Protein AF-A0A5J4SCT2-F1 (afdb_monomer_lite)

pLDDT: mean 91.14, std 12.85, range [37.56, 98.12]

Structure (mmCIF, N/CA/C/O backbone):
data_AF-A0A5J4SCT2-F1
#
_entry.id   AF-A0A5J4SCT2-F1
#
loop_
_atom_site.group_PDB
_atom_site.id
_atom_site.type_symbol
_atom_site.label_atom_id
_atom_site.label_alt_id
_atom_site.label_comp_id
_atom_site.label_asym_id
_atom_site.label_entity_id
_atom_site.label_seq_id
_atom_site.pdbx_PDB_ins_code
_atom_site.Cartn_x
_atom_site.Cartn_y
_atom_site.Cartn_z
_atom_site.occupancy
_atom_site.B_iso_or_equiv
_atom_site.auth_seq_id
_atom_site.auth_comp_id
_atom_site.auth_asym_id
_atom_site.auth_atom_id
_atom_site.pdbx_PDB_model_num
ATOM 1 N N . MET A 1 1 ? -20.722 -5.722 35.414 1.00 46.66 1 MET A N 1
ATOM 2 C CA . MET A 1 1 ? -20.752 -5.324 33.992 1.00 46.66 1 MET A CA 1
ATOM 3 C C . MET A 1 1 ? -19.352 -5.546 33.449 1.00 46.66 1 MET A C 1
ATOM 5 O O . MET A 1 1 ? -18.425 -4.933 33.964 1.00 46.66 1 MET A O 1
ATOM 9 N N . GLU A 1 2 ? -19.165 -6.505 32.545 1.00 59.22 2 GLU A N 1
ATOM 10 C CA . GLU A 1 2 ? -17.841 -6.800 31.988 1.00 59.22 2 GLU A CA 1
ATOM 11 C C . GLU A 1 2 ? -17.375 -5.604 31.151 1.00 59.22 2 GLU A C 1
ATOM 13 O O . GLU A 1 2 ? -18.097 -5.111 30.282 1.00 59.22 2 GLU A O 1
ATOM 18 N N . LYS A 1 3 ? -16.199 -5.064 31.472 1.00 68.94 3 LYS A N 1
ATOM 19 C CA . LYS A 1 3 ? -15.643 -3.919 30.753 1.00 68.94 3 LYS A CA 1
ATOM 20 C C . LYS A 1 3 ? -15.167 -4.419 29.391 1.00 68.94 3 LYS A C 1
ATOM 22 O O . LYS A 1 3 ? -14.253 -5.238 29.334 1.00 68.94 3 LYS A O 1
ATOM 27 N N . ARG A 1 4 ? -15.775 -3.934 28.302 1.00 78.00 4 ARG A N 1
ATOM 28 C CA . ARG A 1 4 ? -15.362 -4.296 26.938 1.00 78.00 4 ARG A CA 1
ATOM 29 C C . ARG A 1 4 ? -13.865 -4.018 26.755 1.00 78.00 4 ARG A C 1
ATOM 31 O O . ARG A 1 4 ? -13.396 -2.912 27.031 1.00 78.00 4 ARG A O 1
ATOM 38 N N . SER A 1 5 ? -13.126 -5.021 26.285 1.00 90.62 5 SER A N 1
ATOM 39 C CA . SER A 1 5 ? -11.710 -4.885 25.938 1.00 90.62 5 SER A CA 1
ATOM 40 C C . SER A 1 5 ? -11.552 -4.347 24.519 1.00 90.62 5 SER A C 1
ATOM 42 O O . SER A 1 5 ? -12.157 -4.867 23.584 1.00 90.62 5 SER A O 1
ATOM 44 N N . TYR A 1 6 ? -10.692 -3.341 24.355 1.00 95.19 6 TYR A N 1
ATOM 45 C CA . TYR A 1 6 ? -10.341 -2.760 23.055 1.00 95.19 6 TYR A CA 1
ATOM 46 C C . TYR A 1 6 ? -8.975 -3.229 22.530 1.00 95.19 6 TYR A C 1
ATOM 48 O O . TYR A 1 6 ? -8.430 -2.637 21.600 1.00 95.19 6 TYR A O 1
ATOM 56 N N . ALA A 1 7 ? -8.405 -4.289 23.113 1.00 95.12 7 ALA A N 1
ATOM 57 C CA . ALA A 1 7 ? -7.051 -4.750 22.800 1.00 95.12 7 ALA A CA 1
ATOM 58 C C . ALA A 1 7 ? -6.849 -5.093 21.313 1.00 95.12 7 ALA A C 1
ATOM 60 O O . ALA A 1 7 ? -5.823 -4.731 20.740 1.00 95.12 7 ALA A O 1
ATOM 61 N N . LEU A 1 8 ? -7.837 -5.735 20.674 1.00 95.38 8 LEU A N 1
ATOM 62 C CA . LEU A 1 8 ? -7.777 -6.076 19.248 1.00 95.38 8 LEU A CA 1
ATOM 63 C C . LEU A 1 8 ? -7.666 -4.823 18.371 1.00 95.38 8 LEU A C 1
ATOM 65 O O . LEU A 1 8 ? -6.812 -4.764 17.493 1.00 95.38 8 LEU A O 1
ATOM 69 N N . PHE A 1 9 ? -8.485 -3.808 18.649 1.00 96.94 9 PHE A N 1
ATOM 70 C CA . PHE A 1 9 ? -8.462 -2.542 17.915 1.00 96.94 9 PHE A CA 1
ATOM 71 C C . PHE A 1 9 ? -7.069 -1.900 17.954 1.00 96.94 9 PHE A C 1
ATOM 73 O O . PHE A 1 9 ? -6.499 -1.609 16.906 1.00 96.94 9 PHE A O 1
ATOM 80 N N . TYR A 1 10 ? -6.473 -1.755 19.142 1.00 96.50 10 TYR A N 1
ATOM 81 C CA . TYR A 1 10 ? -5.144 -1.147 19.268 1.00 96.50 10 TYR A CA 1
ATOM 82 C C . TYR A 1 10 ? -4.030 -2.010 18.659 1.00 96.50 10 TYR A C 1
ATOM 84 O O . TYR A 1 10 ? -3.075 -1.475 18.091 1.00 96.50 10 TYR A O 1
ATOM 92 N N . ALA A 1 11 ? -4.151 -3.340 18.728 1.00 96.19 11 ALA A N 1
ATOM 93 C CA . ALA A 1 11 ? -3.219 -4.247 18.064 1.00 96.19 11 ALA A CA 1
ATOM 94 C C . ALA A 1 11 ? -3.247 -4.081 16.534 1.00 96.19 11 ALA A C 1
ATOM 96 O O . ALA A 1 11 ? -2.191 -4.072 15.899 1.00 96.19 11 ALA A O 1
ATOM 97 N N . LEU A 1 12 ? -4.434 -3.904 15.945 1.00 96.81 12 LEU A N 1
ATOM 98 C CA . LEU A 1 12 ? -4.600 -3.630 14.516 1.00 96.81 12 LEU A CA 1
ATOM 99 C C . LEU A 1 12 ? -4.076 -2.237 14.153 1.00 96.81 12 LEU A C 1
ATOM 101 O O . LEU A 1 12 ? -3.251 -2.124 13.247 1.00 96.81 12 LEU A O 1
ATOM 105 N N . LEU A 1 13 ? -4.466 -1.204 14.905 1.00 95.69 13 LEU A N 1
ATOM 106 C CA . LEU A 1 13 ? -4.086 0.188 14.649 1.00 95.69 13 LEU A CA 1
ATOM 107 C C . LEU A 1 13 ? -2.564 0.383 14.588 1.00 95.69 13 LEU A C 1
ATOM 109 O O . LEU A 1 13 ? -2.062 1.087 13.719 1.00 95.69 13 LEU A O 1
ATOM 113 N N . LYS A 1 14 ? -1.796 -0.336 15.419 1.00 94.81 14 LYS A N 1
ATOM 114 C CA . LYS A 1 14 ? -0.320 -0.309 15.402 1.00 94.81 14 LYS A CA 1
ATOM 115 C C . LYS A 1 14 ? 0.298 -0.647 14.031 1.00 94.81 14 LYS A C 1
ATOM 117 O O . LYS A 1 14 ? 1.434 -0.259 13.756 1.00 94.81 14 LYS A O 1
ATOM 122 N N . ASN A 1 15 ? -0.418 -1.376 13.173 1.00 93.25 15 ASN A N 1
ATOM 123 C CA . ASN A 1 15 ? 0.036 -1.731 11.825 1.00 93.25 15 ASN A CA 1
ATOM 124 C C . ASN A 1 15 ? -0.272 -0.650 10.774 1.00 93.25 15 ASN A C 1
ATOM 126 O O . ASN A 1 15 ? 0.284 -0.693 9.675 1.00 93.25 15 ASN A O 1
ATOM 130 N N . LEU A 1 16 ? -1.117 0.325 11.104 1.00 92.31 16 LEU A N 1
ATOM 131 C CA . LEU A 1 16 ? -1.516 1.441 10.251 1.00 92.31 16 LEU A CA 1
ATOM 132 C C . LEU A 1 16 ? -0.810 2.713 10.735 1.00 92.31 16 LEU A C 1
ATOM 134 O O . LEU A 1 16 ? -1.397 3.577 11.374 1.00 92.31 16 LEU A O 1
ATOM 138 N N . LYS A 1 17 ? 0.501 2.803 10.473 1.00 88.00 17 LYS A N 1
ATOM 139 C CA . LYS A 1 17 ? 1.322 3.939 10.926 1.00 88.00 17 LYS A CA 1
ATOM 140 C C . LYS A 1 17 ? 0.752 5.268 10.418 1.00 88.00 17 LYS A C 1
ATOM 142 O O . LYS A 1 17 ? 0.626 5.440 9.208 1.00 88.00 17 LYS A O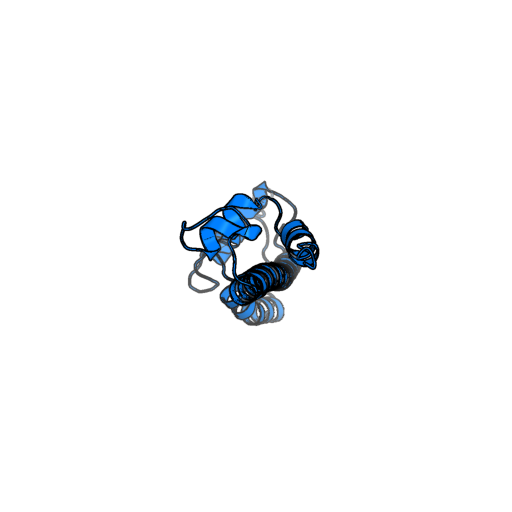 1
ATOM 147 N N . GLY A 1 18 ? 0.505 6.198 11.339 1.00 88.56 18 GLY A N 1
ATOM 148 C CA . GLY A 1 18 ? -0.052 7.519 11.043 1.00 88.56 18 GLY A CA 1
ATOM 149 C C . GLY A 1 18 ? -1.576 7.552 10.918 1.00 88.56 18 GLY A C 1
ATOM 150 O O . GLY A 1 18 ? -2.094 8.573 10.486 1.00 88.56 18 GLY A O 1
ATOM 151 N N . TYR A 1 19 ? -2.276 6.460 11.254 1.00 93.31 19 TYR A N 1
ATOM 152 C CA . TYR A 1 19 ? -3.727 6.467 11.416 1.00 93.31 19 TYR A CA 1
ATOM 153 C C . TYR A 1 19 ? -4.065 6.515 12.905 1.00 93.31 19 TYR A C 1
ATOM 155 O O . TYR A 1 19 ? -3.750 5.577 13.644 1.00 93.31 19 TYR A O 1
ATOM 163 N N . GLU A 1 20 ? -4.647 7.625 13.350 1.00 95.38 20 GLU A N 1
ATOM 164 C CA . GLU A 1 20 ? -4.945 7.846 14.761 1.00 95.38 20 GLU A CA 1
ATOM 165 C C . GLU A 1 20 ? -6.235 7.132 15.179 1.00 95.38 20 GLU A C 1
ATOM 167 O O . GLU A 1 20 ? -7.101 6.797 14.366 1.00 95.38 20 GLU A O 1
ATOM 172 N N . LYS A 1 21 ? -6.367 6.863 16.482 1.00 95.81 21 LYS A N 1
ATOM 173 C CA . LYS A 1 21 ? -7.520 6.125 17.018 1.00 95.81 21 LYS A CA 1
ATOM 174 C C . LYS A 1 21 ? -8.820 6.908 16.805 1.00 95.81 21 LYS A C 1
ATOM 176 O O . LYS A 1 21 ? -9.838 6.301 16.489 1.00 95.81 21 LYS A O 1
ATOM 181 N N . GLU A 1 22 ? -8.794 8.222 16.994 1.00 96.81 22 GLU A N 1
ATOM 182 C CA . GLU A 1 22 ? -9.926 9.122 16.776 1.00 96.81 22 GLU A CA 1
ATOM 183 C C . GLU A 1 22 ? -10.390 9.075 15.319 1.00 96.81 22 GLU A C 1
ATOM 185 O O . GLU A 1 22 ? -11.576 8.845 15.091 1.00 96.81 22 GLU A O 1
ATOM 190 N N . ASP A 1 23 ? -9.461 9.187 14.365 1.00 96.62 23 ASP A N 1
ATOM 191 C CA . ASP A 1 23 ? -9.752 9.155 12.926 1.00 96.62 23 ASP A CA 1
ATOM 192 C C . ASP A 1 23 ? -10.351 7.807 12.511 1.00 96.62 23 ASP A C 1
ATOM 194 O O . ASP A 1 23 ? -11.374 7.760 11.839 1.00 96.62 23 ASP A O 1
ATOM 198 N N . ALA A 1 24 ? -9.790 6.694 12.996 1.00 95.88 24 ALA A N 1
ATOM 199 C CA . ALA A 1 24 ? -10.304 5.358 12.697 1.00 95.88 24 ALA A CA 1
ATOM 200 C C . ALA A 1 24 ? -11.763 5.155 13.135 1.00 95.88 24 ALA A C 1
ATOM 202 O O . ALA A 1 24 ? -12.531 4.475 12.452 1.00 95.88 24 ALA A O 1
ATOM 203 N N . VAL A 1 25 ? -12.155 5.719 14.281 1.00 97.31 25 VAL A N 1
ATOM 204 C CA . VAL A 1 25 ? -13.543 5.641 14.763 1.00 97.31 25 VAL A CA 1
ATOM 205 C C . VAL A 1 25 ? -14.429 6.642 14.020 1.00 97.31 25 VAL A C 1
ATOM 207 O O . VAL A 1 25 ? -15.548 6.295 13.640 1.00 97.31 25 VAL A O 1
ATOM 210 N N . TYR A 1 26 ? -13.929 7.852 13.781 1.00 97.44 26 TYR A N 1
ATOM 211 C CA . TYR A 1 26 ? -14.650 8.905 13.075 1.00 97.44 26 TYR A CA 1
ATOM 212 C C . TYR A 1 26 ? -14.991 8.488 11.644 1.00 97.44 26 TYR A C 1
ATOM 214 O O . TYR A 1 26 ? -16.163 8.481 11.279 1.00 97.44 26 TYR A O 1
ATOM 222 N N . ASP A 1 27 ? -13.998 8.036 10.877 1.00 95.94 27 ASP A N 1
ATOM 223 C CA . ASP A 1 27 ? -14.160 7.594 9.491 1.00 95.94 27 ASP A CA 1
ATOM 224 C C . ASP A 1 27 ? -15.110 6.400 9.385 1.00 95.94 27 ASP A C 1
ATOM 226 O O . ASP A 1 27 ? -15.980 6.356 8.518 1.00 95.94 27 ASP A O 1
ATOM 230 N N . PHE A 1 28 ? -14.970 5.418 10.283 1.00 96.44 28 PHE A N 1
ATOM 231 C CA . PHE A 1 28 ? -15.832 4.237 10.279 1.00 96.44 28 PHE A CA 1
ATOM 232 C C . PHE A 1 28 ? -17.290 4.579 10.596 1.00 96.44 28 PHE A C 1
ATOM 234 O O . PHE A 1 28 ? -18.201 3.957 10.052 1.00 96.44 28 PHE A O 1
ATOM 241 N N . THR A 1 29 ? -17.513 5.542 11.491 1.00 96.12 29 THR A N 1
ATOM 242 C CA . THR A 1 29 ? -18.860 5.945 11.911 1.00 96.12 29 THR A CA 1
ATOM 243 C C . THR A 1 29 ? -19.445 7.093 11.098 1.00 96.12 29 THR A C 1
ATOM 245 O O . THR A 1 29 ? -20.489 7.618 11.486 1.00 96.12 29 THR A O 1
ATOM 248 N N . ASP A 1 30 ? -18.791 7.479 9.999 1.00 95.25 30 ASP A N 1
ATOM 249 C CA . ASP A 1 30 ? -19.181 8.613 9.155 1.00 95.25 30 ASP A CA 1
ATOM 250 C C . ASP A 1 30 ? -19.386 9.904 9.972 1.00 95.25 30 ASP A C 1
ATOM 252 O O . ASP A 1 30 ? -20.373 10.628 9.862 1.00 95.25 30 ASP A O 1
ATOM 256 N N . GLY A 1 31 ? -18.456 10.142 10.896 1.00 95.06 31 GLY A N 1
ATOM 257 C CA . GLY A 1 31 ? -18.390 11.338 11.723 1.00 95.06 31 GLY A CA 1
ATOM 258 C C . GLY A 1 31 ? -19.273 11.356 12.972 1.00 95.06 31 GLY A C 1
ATOM 259 O O . GLY A 1 31 ? -19.285 12.357 13.691 1.00 95.06 31 GLY A O 1
ATOM 260 N N . ARG A 1 32 ? -19.986 10.264 13.278 1.00 97.25 32 ARG A N 1
ATOM 261 C CA . ARG A 1 32 ? -20.879 10.189 14.448 1.00 97.25 32 ARG A CA 1
ATOM 262 C C . ARG A 1 32 ? -20.139 10.287 15.785 1.00 97.25 32 ARG A C 1
ATOM 264 O O . ARG A 1 32 ? -20.676 10.873 16.720 1.00 97.25 32 ARG A O 1
ATOM 271 N N . THR A 1 33 ? -18.964 9.673 15.918 1.00 96.50 33 THR A N 1
ATOM 272 C CA . THR A 1 33 ? -18.209 9.647 17.183 1.00 96.50 33 THR A CA 1
ATOM 273 C C . THR A 1 33 ? -16.721 9.385 16.963 1.00 96.50 33 THR A C 1
ATOM 275 O O . THR A 1 33 ? -16.315 8.859 15.934 1.00 96.50 33 THR 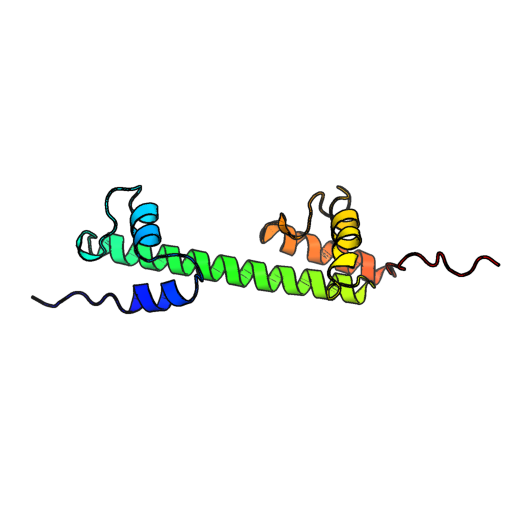A O 1
ATOM 278 N N . THR A 1 34 ? -15.899 9.710 17.961 1.00 96.31 34 THR A N 1
ATOM 279 C CA . THR A 1 34 ? -14.473 9.344 18.038 1.00 96.31 34 THR A CA 1
ATOM 280 C C . THR A 1 34 ? -14.192 8.353 19.177 1.00 96.31 34 THR A C 1
ATOM 282 O O . THR A 1 34 ? -13.042 7.967 19.424 1.00 96.31 34 THR A O 1
ATOM 285 N N . HIS A 1 35 ? -15.224 7.923 19.913 1.00 95.75 35 HIS A N 1
ATOM 286 C CA . HIS A 1 35 ? -15.092 7.107 21.117 1.00 95.75 35 HIS A CA 1
ATOM 287 C C . HIS A 1 35 ? -15.531 5.658 20.877 1.00 95.75 35 HIS A C 1
ATOM 289 O O . HIS A 1 35 ? -16.690 5.370 20.603 1.00 95.75 35 HIS A O 1
ATOM 295 N N . LEU A 1 36 ? -14.618 4.703 21.095 1.00 95.31 36 LEU A N 1
ATOM 296 C CA . LEU A 1 36 ? -14.907 3.262 20.981 1.00 95.31 36 LEU A CA 1
ATOM 297 C C . LEU A 1 36 ? -16.034 2.785 21.915 1.00 95.31 36 LEU A C 1
ATOM 299 O O . LEU A 1 36 ? -16.711 1.801 21.620 1.00 95.31 36 LEU A O 1
ATOM 303 N N . SER A 1 37 ? -16.231 3.473 23.044 1.00 94.62 37 SER A N 1
ATOM 304 C CA . SER A 1 37 ? -17.313 3.206 23.998 1.00 94.62 37 SER A CA 1
ATOM 305 C C . SER A 1 37 ? -18.704 3.535 23.468 1.00 94.62 37 SER A C 1
ATOM 307 O O . SER A 1 37 ? -19.674 3.014 24.006 1.00 94.62 37 SER A O 1
ATOM 309 N N . GLU A 1 38 ? -18.806 4.355 22.423 1.00 94.94 38 GLU A N 1
ATOM 310 C CA . GLU A 1 38 ? -20.070 4.737 21.780 1.00 94.94 38 GLU A CA 1
ATOM 311 C C . GLU A 1 38 ? -20.429 3.835 20.588 1.00 94.94 38 GLU A C 1
ATOM 313 O O . GLU A 1 38 ? -21.397 4.087 19.865 1.00 94.94 38 GLU A O 1
ATOM 318 N N . LEU A 1 39 ? -19.648 2.772 20.371 1.00 95.12 39 LEU A N 1
ATOM 319 C CA . LEU A 1 39 ? -19.943 1.731 19.394 1.00 95.12 39 LEU A CA 1
ATOM 320 C C . LEU A 1 39 ? -20.740 0.599 20.043 1.00 95.12 39 LEU A C 1
ATOM 322 O O . LEU A 1 39 ? -20.448 0.157 21.159 1.00 95.12 39 LEU A O 1
ATOM 326 N N . SER A 1 40 ? -21.699 0.044 19.313 1.00 94.69 40 SER A N 1
ATOM 327 C CA . SER A 1 40 ? -22.275 -1.264 19.631 1.00 94.69 40 SER A CA 1
ATOM 328 C C . SER A 1 40 ? -21.234 -2.385 19.467 1.00 94.69 40 SER A C 1
ATOM 330 O O . SER A 1 40 ? -20.195 -2.209 18.829 1.00 94.69 40 SER A O 1
ATOM 332 N N . ASP A 1 41 ? -21.498 -3.578 20.018 1.00 93.38 41 ASP A N 1
ATOM 333 C CA . ASP A 1 41 ? -20.592 -4.730 19.836 1.00 93.38 41 ASP A CA 1
ATOM 334 C C . ASP A 1 41 ? -20.435 -5.108 18.357 1.00 93.38 41 ASP A C 1
ATOM 336 O O . ASP A 1 41 ? -19.374 -5.571 17.933 1.00 93.38 41 ASP A O 1
ATOM 340 N N . LYS A 1 42 ? -21.498 -4.915 17.568 1.00 95.00 42 LYS A N 1
ATOM 341 C CA . LYS A 1 42 ? -21.492 -5.161 16.127 1.00 95.00 42 LYS A CA 1
ATOM 342 C C . LYS A 1 42 ? -20.586 -4.161 15.410 1.00 95.00 42 LYS A C 1
ATOM 344 O O . LYS A 1 42 ? -19.667 -4.587 14.719 1.00 95.00 42 LYS A O 1
ATOM 349 N N . GLU A 1 43 ? -20.791 -2.866 15.644 1.00 96.19 43 GLU A N 1
ATOM 350 C CA . GLU A 1 43 ? -19.973 -1.798 15.053 1.00 96.19 43 GLU A CA 1
ATOM 351 C C . GLU A 1 43 ? -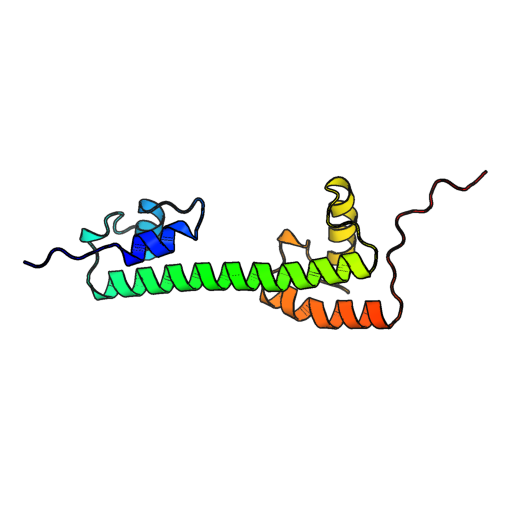18.501 -1.937 15.436 1.00 96.19 43 GLU A C 1
ATOM 353 O O . GLU A 1 43 ? -17.625 -1.789 14.594 1.00 96.19 43 GLU A O 1
ATOM 358 N N . TYR A 1 44 ? -18.208 -2.304 16.686 1.00 96.75 44 TYR A N 1
ATOM 359 C CA . TYR A 1 44 ? -16.835 -2.554 17.113 1.00 96.75 44 TYR A CA 1
ATOM 360 C C . TYR A 1 44 ? -16.164 -3.690 16.318 1.00 96.75 44 TYR A C 1
ATOM 362 O O . TYR A 1 44 ? -15.010 -3.566 15.896 1.00 96.75 44 TYR A O 1
ATOM 370 N N . ARG A 1 45 ? -16.875 -4.804 16.093 1.00 96.00 45 ARG A N 1
ATOM 371 C CA . ARG A 1 45 ? -16.367 -5.926 15.283 1.00 96.00 45 ARG A CA 1
ATOM 372 C C . ARG A 1 45 ? -16.180 -5.527 13.821 1.00 96.00 45 ARG A C 1
ATOM 374 O O . ARG A 1 45 ? -15.166 -5.879 13.224 1.00 96.00 45 ARG A O 1
ATOM 381 N N . GLU A 1 46 ? -17.130 -4.791 13.255 1.00 97.44 46 GLU A N 1
ATOM 382 C CA . GLU A 1 46 ? -17.066 -4.291 11.878 1.00 97.44 46 GLU A CA 1
ATOM 383 C C . GLU A 1 46 ? -15.907 -3.307 11.681 1.00 97.44 46 GLU A C 1
ATOM 385 O O . GLU A 1 46 ? -15.163 -3.444 10.709 1.00 97.44 46 GLU A O 1
ATOM 390 N N . LEU A 1 47 ? -15.665 -2.415 12.645 1.00 97.19 47 LEU A N 1
ATOM 391 C CA . LEU A 1 47 ? -14.498 -1.534 12.678 1.00 97.19 47 LEU A CA 1
ATOM 392 C C . LEU A 1 47 ? -13.192 -2.339 12.663 1.00 97.19 47 LEU A C 1
ATOM 394 O O . LEU A 1 47 ? -12.309 -2.082 11.848 1.00 97.19 47 LEU A O 1
ATOM 398 N N . CYS A 1 48 ? -13.065 -3.362 13.512 1.00 97.25 48 CYS A N 1
ATOM 399 C CA . CYS A 1 48 ? -11.860 -4.198 13.534 1.00 97.25 48 CYS A CA 1
ATOM 400 C C . CYS A 1 48 ? -11.654 -4.950 12.207 1.00 97.25 48 CYS A C 1
ATOM 402 O O . CYS A 1 48 ? -10.531 -5.024 11.705 1.00 97.25 48 CYS A O 1
ATOM 404 N N . ASN A 1 49 ? -12.729 -5.464 11.603 1.00 97.25 49 ASN A N 1
ATOM 405 C CA . ASN A 1 49 ? -12.672 -6.107 10.288 1.00 97.25 49 ASN A CA 1
ATOM 406 C C . ASN A 1 49 ? -12.247 -5.124 9.188 1.00 97.25 49 ASN A C 1
ATOM 408 O O . ASN A 1 49 ? -11.453 -5.487 8.318 1.00 97.25 49 ASN A O 1
ATOM 412 N N . ASN A 1 50 ? -12.728 -3.880 9.245 1.00 96.69 50 ASN A N 1
ATOM 413 C CA . ASN A 1 50 ? -12.338 -2.821 8.321 1.00 96.69 50 ASN A CA 1
ATOM 414 C C . ASN A 1 50 ? -10.828 -2.523 8.418 1.00 96.69 50 ASN A C 1
ATOM 416 O O . ASN A 1 50 ? -10.125 -2.606 7.407 1.00 96.69 50 ASN A O 1
ATOM 420 N N . LEU A 1 51 ? -10.303 -2.317 9.634 1.00 96.69 51 LEU A N 1
ATOM 421 C CA . LEU A 1 51 ? -8.867 -2.099 9.860 1.00 96.69 51 LEU A CA 1
ATOM 422 C C . LEU A 1 51 ? -8.023 -3.284 9.377 1.00 96.69 51 LEU A C 1
ATOM 424 O O . LEU A 1 51 ? -7.000 -3.102 8.713 1.00 96.69 51 LEU A O 1
ATOM 428 N N . GLN A 1 52 ? -8.460 -4.515 9.653 1.00 96.88 52 GLN A N 1
ATOM 429 C CA . GLN A 1 52 ? -7.789 -5.715 9.156 1.00 96.88 52 GLN A CA 1
ATOM 430 C C . GLN A 1 52 ? -7.774 -5.766 7.618 1.00 96.88 52 GLN A C 1
ATOM 432 O O . GLN A 1 52 ? -6.760 -6.138 7.021 1.00 96.88 52 GLN A O 1
ATOM 437 N N . GLY A 1 53 ? -8.864 -5.350 6.966 1.00 94.44 53 GLY A N 1
ATOM 438 C CA . GLY A 1 53 ? -8.956 -5.214 5.512 1.00 94.44 53 GLY A CA 1
ATOM 439 C C . GLY A 1 53 ? -7.967 -4.192 4.940 1.00 94.44 53 GLY A C 1
ATOM 440 O O . GLY A 1 53 ? -7.288 -4.481 3.948 1.00 94.44 53 GLY A O 1
ATOM 441 N N . MET A 1 54 ? -7.810 -3.036 5.593 1.00 93.62 54 MET A N 1
ATOM 442 C CA . MET A 1 54 ? -6.811 -2.024 5.221 1.00 93.62 54 MET A CA 1
ATOM 443 C C . MET A 1 54 ? -5.380 -2.568 5.339 1.00 93.62 54 MET A C 1
ATOM 445 O O . MET A 1 54 ? -4.583 -2.431 4.408 1.00 93.62 54 MET A O 1
ATOM 449 N N . ILE A 1 55 ? -5.060 -3.249 6.446 1.00 94.31 55 ILE A N 1
ATOM 450 C CA . ILE A 1 55 ? -3.745 -3.876 6.669 1.00 94.31 55 ILE A CA 1
ATOM 451 C C . ILE A 1 55 ? -3.443 -4.898 5.571 1.00 94.31 55 ILE A C 1
ATOM 453 O O . ILE A 1 55 ? -2.364 -4.871 4.974 1.00 94.31 55 ILE A O 1
ATOM 457 N N . ASN A 1 56 ? -4.404 -5.773 5.272 1.00 93.06 56 ASN A N 1
ATOM 458 C CA . ASN A 1 56 ? -4.250 -6.797 4.242 1.00 93.06 56 ASN A CA 1
ATOM 459 C C . ASN A 1 56 ? -4.029 -6.164 2.866 1.00 93.06 56 ASN A C 1
ATOM 461 O O . ASN A 1 56 ? -3.118 -6.569 2.147 1.00 93.06 56 ASN A O 1
ATOM 465 N N . THR A 1 57 ? -4.790 -5.121 2.530 1.00 90.69 57 THR A N 1
ATOM 466 C CA . THR A 1 57 ? -4.641 -4.379 1.270 1.00 90.69 57 THR A CA 1
ATOM 467 C C . THR A 1 57 ? -3.255 -3.741 1.147 1.00 90.69 57 THR A C 1
ATOM 469 O O . THR A 1 57 ? -2.605 -3.871 0.105 1.00 90.69 57 THR A O 1
ATOM 472 N N . ASN A 1 58 ? -2.755 -3.116 2.218 1.00 91.06 58 ASN A N 1
ATOM 473 C CA . ASN A 1 58 ? -1.415 -2.526 2.263 1.00 91.06 58 ASN A CA 1
ATOM 474 C C . ASN A 1 58 ? -0.312 -3.585 2.112 1.00 91.06 58 ASN A C 1
ATOM 476 O O . ASN A 1 58 ? 0.650 -3.383 1.363 1.00 91.06 58 ASN A O 1
ATOM 480 N N . ALA A 1 59 ? -0.456 -4.732 2.779 1.00 92.31 59 ALA A N 1
ATOM 481 C CA . ALA A 1 59 ? 0.481 -5.847 2.672 1.00 92.31 59 ALA A CA 1
ATOM 482 C C . ALA A 1 59 ? 0.516 -6.431 1.249 1.00 92.31 59 ALA A C 1
ATOM 484 O O . ALA A 1 59 ? 1.594 -6.687 0.702 1.00 92.31 59 ALA A O 1
ATOM 485 N N . ASP A 1 60 ? -0.649 -6.585 0.625 1.00 93.81 60 ASP A N 1
ATOM 486 C CA . ASP A 1 60 ? -0.788 -7.085 -0.740 1.00 93.81 60 ASP A CA 1
ATOM 487 C C . ASP A 1 60 ? -0.193 -6.124 -1.769 1.00 93.81 60 ASP A C 1
ATOM 489 O O . ASP A 1 60 ? 0.558 -6.551 -2.654 1.00 93.81 60 ASP A O 1
ATOM 493 N N . ARG A 1 61 ? -0.463 -4.819 -1.620 1.00 94.94 61 ARG A N 1
ATOM 494 C CA . ARG A 1 61 ? 0.157 -3.770 -2.436 1.00 94.94 61 ARG A CA 1
ATOM 495 C C . ARG A 1 61 ? 1.674 -3.835 -2.323 1.00 94.94 61 ARG A C 1
ATOM 497 O O . ARG A 1 61 ? 2.361 -3.858 -3.342 1.00 94.94 61 ARG A O 1
ATOM 504 N N . LYS A 1 62 ? 2.199 -3.906 -1.094 1.00 94.25 62 LYS A N 1
ATOM 505 C CA . LYS A 1 62 ? 3.640 -3.988 -0.832 1.00 94.25 62 LYS A CA 1
ATOM 506 C C . LYS A 1 62 ? 4.251 -5.214 -1.505 1.00 94.25 62 LYS A C 1
ATOM 508 O O . LYS A 1 62 ? 5.247 -5.085 -2.205 1.00 94.25 62 LYS A O 1
ATOM 513 N N . ARG A 1 63 ? 3.633 -6.389 -1.359 1.00 96.44 63 ARG A N 1
ATOM 514 C CA . ARG A 1 63 ? 4.107 -7.640 -1.969 1.00 96.44 63 ARG A CA 1
ATOM 515 C C . ARG A 1 63 ? 4.113 -7.573 -3.498 1.00 96.44 63 ARG A C 1
ATOM 517 O O . ARG A 1 63 ? 5.091 -7.988 -4.119 1.00 96.44 63 ARG A O 1
ATOM 524 N N . ALA A 1 64 ? 3.036 -7.075 -4.107 1.00 96.94 64 ALA A N 1
ATOM 525 C CA . ALA A 1 64 ? 2.947 -6.916 -5.557 1.00 96.94 64 ALA A CA 1
ATOM 526 C C . ALA A 1 64 ? 3.977 -5.898 -6.071 1.00 96.94 64 ALA A C 1
ATOM 528 O O . ALA A 1 64 ? 4.703 -6.186 -7.020 1.00 96.94 64 ALA A O 1
ATOM 529 N N . GLY A 1 65 ? 4.101 -4.761 -5.383 1.00 96.94 65 GLY A N 1
ATOM 530 C CA . GLY A 1 65 ? 5.078 -3.719 -5.677 1.00 96.94 65 GLY A CA 1
ATOM 531 C C . GLY A 1 65 ? 6.518 -4.220 -5.603 1.00 96.94 65 GLY A C 1
ATOM 532 O O . GLY A 1 65 ? 7.269 -4.058 -6.558 1.00 96.94 65 GLY A O 1
ATOM 533 N N . SER A 1 66 ? 6.891 -4.932 -4.534 1.00 97.06 66 SER A N 1
ATOM 534 C CA . SER A 1 66 ? 8.227 -5.533 -4.409 1.00 97.06 66 SER A CA 1
ATOM 535 C C . SER A 1 66 ? 8.559 -6.471 -5.571 1.00 97.06 66 SER A C 1
ATOM 537 O O . SER A 1 66 ? 9.680 -6.456 -6.067 1.00 97.06 66 SER A O 1
ATOM 539 N N . ARG A 1 67 ? 7.591 -7.256 -6.059 1.00 98.00 67 ARG A N 1
ATOM 540 C CA . ARG A 1 67 ? 7.800 -8.125 -7.230 1.00 98.00 67 ARG A CA 1
ATOM 541 C C . ARG A 1 67 ? 8.014 -7.329 -8.519 1.00 98.00 67 ARG A C 1
ATOM 543 O O . ARG A 1 67 ? 8.842 -7.732 -9.328 1.00 98.00 67 ARG A O 1
ATOM 550 N N . VAL A 1 68 ? 7.283 -6.228 -8.710 1.00 97.94 68 VAL A N 1
ATOM 551 C CA . VAL A 1 68 ? 7.475 -5.321 -9.854 1.00 97.94 68 VAL A CA 1
ATOM 552 C C . VAL A 1 68 ? 8.862 -4.685 -9.794 1.00 97.94 68 VAL A C 1
ATOM 554 O O . VAL A 1 68 ? 9.587 -4.740 -10.780 1.00 97.94 68 VAL A O 1
ATOM 557 N N . LEU A 1 69 ? 9.259 -4.147 -8.637 1.00 96.88 69 LEU A N 1
ATOM 558 C CA . LEU A 1 69 ? 10.575 -3.532 -8.457 1.00 96.88 69 LEU A CA 1
ATOM 559 C C . LEU A 1 69 ? 11.707 -4.528 -8.711 1.00 96.88 69 LEU A C 1
ATOM 561 O O . LEU A 1 69 ? 12.640 -4.186 -9.422 1.00 96.88 69 LEU A O 1
ATOM 565 N N . ASN A 1 70 ? 11.599 -5.763 -8.213 1.00 97.12 70 ASN A N 1
ATOM 566 C CA . ASN A 1 70 ? 12.604 -6.792 -8.480 1.00 97.12 70 ASN A CA 1
ATOM 567 C C . ASN A 1 70 ? 12.764 -7.059 -9.984 1.00 97.12 70 ASN A C 1
ATOM 569 O O . ASN A 1 70 ? 13.889 -7.111 -10.469 1.00 97.12 70 ASN A O 1
ATOM 573 N N . LEU A 1 71 ? 11.660 -7.163 -10.735 1.00 97.00 71 LEU A N 1
ATOM 574 C CA . LEU A 1 71 ? 11.722 -7.335 -12.191 1.00 97.00 71 LEU A CA 1
ATOM 575 C C . LEU A 1 71 ? 12.352 -6.128 -12.885 1.00 97.00 71 LEU A C 1
ATOM 577 O O . LEU A 1 71 ? 13.183 -6.309 -13.765 1.00 97.00 71 LEU A O 1
ATOM 581 N N . LEU A 1 72 ? 11.992 -4.907 -12.484 1.00 96.25 72 LEU A N 1
ATOM 582 C CA . LEU A 1 72 ? 12.605 -3.697 -13.033 1.00 96.25 72 LEU A CA 1
ATOM 583 C C . LEU A 1 72 ? 14.119 -3.682 -12.765 1.00 96.25 72 LEU A C 1
ATOM 585 O O . LEU A 1 72 ? 14.896 -3.406 -13.675 1.00 96.25 72 LEU A O 1
ATOM 589 N N . THR A 1 73 ? 14.558 -4.051 -11.562 1.00 95.12 73 THR A N 1
ATOM 590 C CA . THR A 1 73 ? 15.986 -4.170 -11.238 1.00 95.12 73 THR A CA 1
ATOM 591 C C . THR A 1 73 ? 16.685 -5.212 -12.105 1.00 95.12 73 THR A C 1
ATOM 593 O O . THR A 1 73 ? 17.748 -4.937 -12.655 1.00 95.12 73 THR A O 1
ATOM 596 N N . GLU A 1 74 ? 16.083 -6.389 -12.280 1.00 94.69 74 GLU A N 1
ATOM 597 C CA . GLU A 1 74 ? 16.602 -7.441 -13.164 1.00 94.69 74 GLU A CA 1
ATOM 598 C C . GLU A 1 74 ? 16.641 -7.005 -14.636 1.00 94.69 74 GLU A C 1
ATOM 600 O O . GLU A 1 74 ? 17.499 -7.453 -15.388 1.00 94.69 74 GLU A O 1
ATOM 605 N N . MET A 1 75 ? 15.734 -6.113 -15.040 1.00 94.56 75 MET A N 1
ATOM 606 C CA . MET A 1 75 ? 15.715 -5.473 -16.354 1.00 94.56 75 MET A C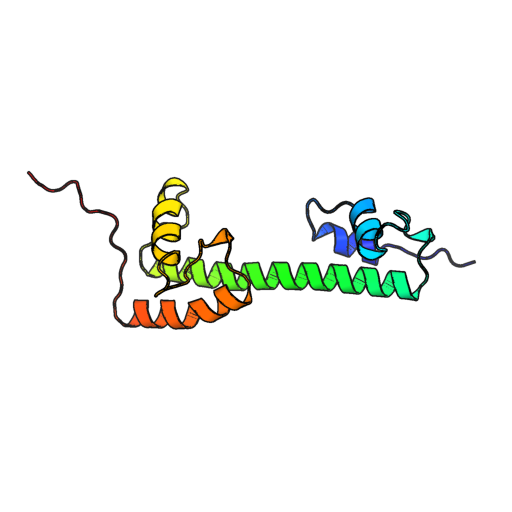A 1
ATOM 607 C C . MET A 1 75 ? 16.690 -4.289 -16.451 1.00 94.56 75 MET A C 1
ATOM 609 O O . MET A 1 75 ? 16.729 -3.659 -17.497 1.00 94.56 75 MET A O 1
ATOM 613 N N . GLY A 1 76 ? 17.466 -3.954 -15.414 1.00 93.44 76 GLY A N 1
ATOM 614 C CA . GLY A 1 76 ? 18.507 -2.915 -15.456 1.00 93.44 76 GLY A CA 1
ATOM 615 C C . GLY A 1 76 ? 18.137 -1.559 -14.839 1.00 93.44 76 GLY A C 1
ATOM 616 O O . GLY A 1 76 ? 18.997 -0.682 -14.742 1.00 93.44 76 GLY A O 1
ATOM 617 N N . PHE A 1 77 ? 16.905 -1.371 -14.357 1.00 94.31 77 PHE A N 1
ATOM 618 C CA . PHE A 1 77 ? 16.515 -0.137 -13.665 1.00 94.31 77 PHE A CA 1
ATOM 619 C C . PHE A 1 77 ? 17.187 -0.016 -12.288 1.00 94.31 77 PHE A C 1
ATOM 621 O O . PHE A 1 77 ? 17.373 -0.995 -11.565 1.00 94.31 77 PHE A O 1
ATOM 628 N N . LYS A 1 78 ? 17.514 1.212 -11.873 1.00 92.06 78 LYS A N 1
ATOM 629 C CA . LYS A 1 78 ? 18.127 1.487 -10.563 1.00 92.06 78 LYS A CA 1
ATOM 630 C C . LYS A 1 78 ? 17.064 1.888 -9.541 1.00 92.06 78 LYS A C 1
ATOM 632 O O . LYS A 1 78 ? 16.833 3.065 -9.297 1.00 92.06 78 LYS A O 1
ATOM 637 N N . THR A 1 79 ? 16.428 0.905 -8.909 1.00 89.62 79 THR A N 1
ATOM 638 C CA . THR A 1 79 ? 15.330 1.138 -7.948 1.00 89.62 79 THR A CA 1
ATOM 639 C C . THR A 1 79 ? 15.780 1.679 -6.584 1.00 89.62 79 THR A C 1
ATOM 641 O O . THR A 1 79 ? 14.950 2.163 -5.815 1.00 89.62 79 THR A O 1
ATOM 644 N N . SER A 1 80 ? 17.075 1.592 -6.259 1.00 88.19 80 SER A N 1
ATOM 645 C CA . SER A 1 80 ? 17.652 2.048 -4.984 1.00 88.19 80 SER A CA 1
ATOM 646 C C . SER A 1 80 ? 18.159 3.493 -5.002 1.00 88.19 80 SER A C 1
ATOM 648 O O . SER A 1 80 ? 18.450 4.040 -3.942 1.00 88.19 80 SER A O 1
ATOM 650 N N . VAL A 1 81 ? 18.262 4.117 -6.179 1.00 89.00 81 VAL A N 1
ATOM 651 C CA . VAL A 1 81 ? 18.818 5.466 -6.356 1.00 89.00 81 VAL A CA 1
ATOM 652 C C . VAL A 1 81 ? 17.672 6.436 -6.618 1.00 89.00 81 VAL A C 1
ATOM 654 O O . VAL A 1 81 ? 16.939 6.270 -7.590 1.00 89.00 81 VAL A O 1
ATOM 657 N N . LYS A 1 82 ? 17.492 7.442 -5.756 1.00 87.50 82 LYS A N 1
ATOM 658 C CA . LYS A 1 82 ? 16.337 8.357 -5.797 1.00 87.50 82 LYS A CA 1
ATOM 659 C C . LYS A 1 82 ? 16.237 9.104 -7.130 1.00 87.50 82 LYS A C 1
ATOM 661 O O . LYS A 1 82 ? 15.151 9.230 -7.683 1.00 87.50 82 LYS A O 1
ATOM 666 N N . GLU A 1 83 ? 17.366 9.549 -7.662 1.00 88.50 83 GLU A N 1
ATOM 667 C CA . GLU A 1 83 ? 17.470 10.335 -8.894 1.00 88.50 83 GLU A CA 1
ATOM 668 C C . GLU A 1 83 ? 17.047 9.519 -10.127 1.00 88.50 83 GLU A C 1
ATOM 670 O O . GLU A 1 83 ? 16.572 10.072 -11.114 1.00 88.50 83 GLU A O 1
ATOM 675 N N . GLN A 1 84 ? 17.141 8.188 -10.046 1.00 88.50 84 GLN A N 1
ATOM 676 C CA . GLN A 1 84 ? 16.807 7.256 -11.126 1.00 88.50 84 GLN A CA 1
ATOM 677 C C . GLN A 1 84 ? 15.310 6.907 -11.180 1.00 88.50 84 GLN A C 1
ATOM 679 O O . GLN A 1 84 ? 14.848 6.271 -12.129 1.00 88.50 84 GLN A O 1
ATOM 684 N N . TRP A 1 85 ? 14.511 7.353 -10.202 1.00 92.38 85 TRP A N 1
ATOM 685 C CA . TRP A 1 85 ? 13.061 7.126 -10.203 1.00 92.38 85 TRP A CA 1
ATOM 686 C C . TRP A 1 85 ? 12.343 7.827 -11.354 1.00 92.38 85 TRP A C 1
ATOM 688 O O . TRP A 1 85 ? 11.293 7.357 -11.784 1.00 92.38 85 TRP A O 1
ATOM 698 N N . ILE A 1 86 ? 12.924 8.905 -11.886 1.00 91.81 86 ILE A N 1
ATOM 699 C CA . ILE A 1 86 ? 12.397 9.609 -13.059 1.00 91.81 86 ILE A CA 1
ATOM 700 C C . ILE A 1 86 ? 12.335 8.663 -14.266 1.00 91.81 86 ILE A C 1
ATOM 702 O O . ILE A 1 86 ? 11.337 8.663 -14.985 1.00 91.81 86 ILE A O 1
ATOM 706 N N . GLU A 1 87 ? 13.346 7.812 -14.458 1.00 92.75 87 GLU A N 1
ATOM 707 C CA . GLU A 1 87 ? 13.387 6.861 -15.575 1.00 92.75 87 GLU A CA 1
ATOM 708 C C . GLU A 1 87 ? 12.398 5.708 -15.391 1.00 92.75 87 GLU A C 1
ATOM 710 O O . GLU A 1 87 ? 11.722 5.307 -16.340 1.00 92.75 87 GLU A O 1
ATOM 715 N N . ILE A 1 88 ? 12.239 5.220 -14.156 1.00 94.50 88 ILE A N 1
ATOM 716 C CA . ILE A 1 88 ? 11.221 4.213 -13.825 1.00 94.50 88 ILE A CA 1
ATOM 717 C C . ILE A 1 88 ? 9.821 4.767 -14.103 1.00 94.50 88 ILE A C 1
ATOM 719 O O . ILE A 1 88 ? 9.014 4.115 -14.768 1.00 94.50 88 ILE A O 1
ATOM 723 N N . ASP A 1 89 ? 9.529 5.978 -13.627 1.00 95.19 89 ASP A N 1
ATOM 724 C CA . ASP A 1 89 ? 8.231 6.606 -13.849 1.00 95.19 89 ASP A CA 1
ATOM 725 C C . ASP A 1 89 ? 8.001 6.901 -15.334 1.00 95.19 89 ASP A C 1
ATOM 727 O O . ASP A 1 89 ? 6.907 6.636 -15.827 1.00 95.19 89 ASP A O 1
ATOM 731 N N . ARG A 1 90 ? 9.013 7.373 -16.077 1.00 95.06 90 ARG A N 1
ATOM 732 C CA . ARG A 1 90 ? 8.918 7.586 -17.531 1.00 95.06 90 ARG A CA 1
ATOM 733 C C . ARG A 1 90 ? 8.584 6.288 -18.266 1.00 95.06 90 ARG A C 1
ATOM 735 O O . ARG A 1 90 ? 7.698 6.289 -19.117 1.00 95.06 90 ARG A O 1
ATOM 742 N N . PHE A 1 91 ? 9.249 5.188 -17.918 1.00 95.69 91 PHE A N 1
ATOM 743 C CA . PHE A 1 91 ? 8.989 3.874 -18.506 1.00 95.69 91 PHE A CA 1
ATOM 744 C C . PHE A 1 91 ? 7.566 3.376 -18.218 1.00 95.69 91 PHE A C 1
ATOM 746 O O . PHE A 1 91 ? 6.875 2.903 -19.120 1.00 95.69 91 PHE A O 1
ATOM 753 N N . LEU A 1 92 ? 7.099 3.499 -16.973 1.00 96.94 92 LEU A N 1
ATOM 754 C CA . LEU A 1 92 ? 5.767 3.029 -16.581 1.00 96.94 92 LEU A CA 1
ATOM 755 C C . LEU A 1 92 ? 4.634 3.931 -17.089 1.00 96.94 92 LEU A C 1
ATOM 757 O O . LEU A 1 92 ? 3.535 3.435 -17.341 1.00 96.94 92 LEU A O 1
ATOM 761 N N . LEU A 1 93 ? 4.896 5.225 -17.288 1.00 97.00 93 LEU A N 1
ATOM 762 C CA . LEU A 1 93 ? 3.937 6.182 -17.844 1.00 97.00 93 LEU A CA 1
ATOM 763 C C . LEU A 1 93 ? 3.563 5.898 -19.303 1.00 97.00 93 LEU A C 1
ATOM 765 O O . LEU A 1 93 ? 2.507 6.353 -19.743 1.00 97.00 93 LEU A O 1
ATOM 769 N N . ASP A 1 94 ? 4.362 5.128 -20.048 1.00 95.69 94 ASP A N 1
ATOM 770 C CA . ASP A 1 94 ? 3.947 4.656 -21.368 1.00 95.69 94 ASP A CA 1
ATOM 771 C C . ASP A 1 94 ? 2.661 3.816 -21.227 1.00 95.69 94 ASP A C 1
ATOM 773 O O . ASP A 1 94 ? 2.616 2.816 -20.501 1.00 95.69 94 ASP A O 1
ATOM 777 N N . LYS A 1 95 ? 1.597 4.208 -21.943 1.00 94.56 95 LYS A N 1
ATOM 778 C CA . LYS A 1 95 ? 0.304 3.499 -21.984 1.00 94.56 95 LYS A CA 1
ATOM 779 C C . LYS A 1 95 ? 0.450 2.062 -22.480 1.00 94.56 95 LYS A C 1
ATOM 781 O O . LYS A 1 95 ? -0.333 1.192 -22.108 1.00 94.56 95 LYS A O 1
ATOM 786 N N . ARG A 1 96 ? 1.470 1.792 -23.297 1.00 93.75 96 ARG A N 1
ATOM 787 C CA . ARG A 1 96 ? 1.823 0.445 -23.743 1.00 93.75 96 ARG A CA 1
ATOM 788 C C . ARG A 1 96 ? 2.486 -0.376 -22.653 1.00 93.75 96 ARG A C 1
ATOM 790 O O . ARG A 1 96 ? 2.669 -1.561 -22.895 1.00 93.75 96 ARG A O 1
ATOM 797 N N . ILE A 1 97 ? 2.820 0.188 -21.490 1.00 95.12 97 ILE A N 1
ATOM 798 C CA . ILE A 1 97 ? 3.363 -0.502 -20.312 1.00 95.12 97 ILE A CA 1
ATOM 799 C C . ILE A 1 97 ? 2.325 -0.505 -19.190 1.00 95.12 97 ILE A C 1
ATOM 801 O O . ILE A 1 97 ? 1.647 -1.525 -19.033 1.00 95.12 97 ILE A O 1
ATOM 805 N N . ALA A 1 98 ? 2.169 0.609 -18.469 1.00 96.38 98 ALA A N 1
ATOM 806 C CA . ALA A 1 98 ? 1.219 0.750 -17.365 1.00 96.38 98 ALA A CA 1
ATOM 807 C C . ALA A 1 98 ? 0.375 2.038 -17.439 1.00 96.38 98 ALA A C 1
ATOM 809 O O . ALA A 1 98 ? -0.713 2.081 -16.873 1.00 96.38 98 ALA A O 1
ATOM 810 N N . GLY A 1 99 ? 0.841 3.077 -18.139 1.00 96.94 99 GLY A N 1
ATOM 811 C CA . GLY A 1 99 ? 0.139 4.356 -18.281 1.00 96.94 99 GLY A CA 1
ATOM 812 C C . GLY A 1 99 ? 0.107 5.222 -17.017 1.00 96.94 99 GLY A C 1
ATOM 813 O O . GLY A 1 99 ? -0.607 6.222 -16.994 1.00 96.94 99 GLY A O 1
ATOM 814 N N . LYS A 1 100 ? 0.837 4.843 -15.960 1.00 97.44 100 LYS A N 1
ATOM 815 C CA . LYS A 1 100 ? 0.849 5.510 -14.647 1.00 97.44 100 LYS A CA 1
ATOM 816 C C . LYS A 1 100 ? 2.234 5.429 -14.014 1.00 97.44 100 LYS A C 1
ATOM 818 O O . LYS A 1 100 ? 2.978 4.484 -14.265 1.00 97.44 100 LYS A O 1
ATOM 823 N N . ARG A 1 101 ? 2.552 6.390 -13.144 1.00 96.81 101 ARG A N 1
ATOM 824 C CA . ARG A 1 101 ? 3.750 6.329 -12.291 1.00 96.81 101 ARG A CA 1
ATOM 825 C C . ARG A 1 101 ? 3.646 5.161 -11.323 1.00 96.81 101 ARG A C 1
ATOM 827 O O . ARG A 1 101 ? 2.543 4.794 -10.917 1.00 96.81 101 ARG A O 1
ATOM 834 N N . TYR A 1 102 ? 4.783 4.636 -10.869 1.00 95.44 102 TYR A N 1
ATOM 835 C CA . TYR A 1 102 ? 4.797 3.482 -9.961 1.00 95.44 102 TYR A CA 1
ATOM 836 C C . TYR A 1 102 ? 3.958 3.720 -8.693 1.00 95.44 102 TYR A C 1
ATOM 838 O O . TYR A 1 102 ? 3.196 2.857 -8.257 1.00 95.44 102 TYR A O 1
ATOM 846 N N . ARG A 1 103 ? 4.071 4.924 -8.117 1.00 93.62 103 ARG A N 1
ATOM 847 C CA . ARG A 1 103 ? 3.346 5.339 -6.904 1.00 93.62 103 ARG A CA 1
ATOM 848 C C . ARG A 1 103 ? 1.823 5.368 -7.067 1.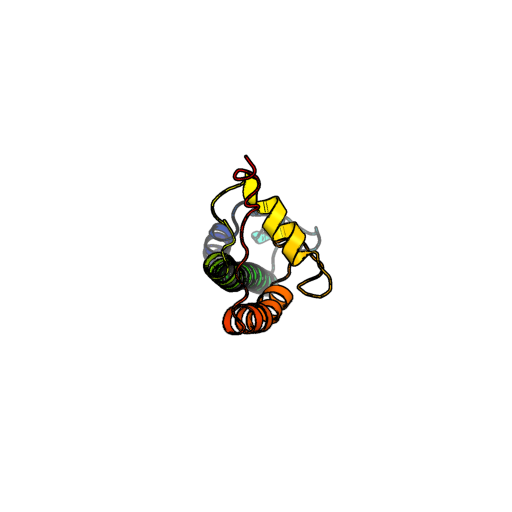00 93.62 103 ARG A C 1
ATOM 850 O O . ARG A 1 103 ? 1.117 5.180 -6.078 1.00 93.62 103 ARG A O 1
ATOM 857 N N . ASP A 1 104 ? 1.329 5.528 -8.288 1.00 95.94 104 ASP A N 1
ATOM 858 C CA . ASP A 1 104 ? -0.100 5.685 -8.570 1.00 95.94 104 ASP A CA 1
ATOM 859 C C . ASP A 1 104 ? -0.753 4.363 -9.010 1.00 95.94 104 ASP A C 1
ATOM 861 O O . ASP A 1 104 ? -1.968 4.298 -9.195 1.00 95.94 104 ASP A O 1
ATOM 865 N N . LEU A 1 105 ? 0.035 3.288 -9.147 1.00 96.19 105 LEU A N 1
ATOM 866 C CA . LEU A 1 105 ? -0.478 1.958 -9.461 1.00 96.19 105 LEU A CA 1
ATOM 867 C C . LEU A 1 105 ? -1.199 1.352 -8.254 1.00 96.19 105 LEU A C 1
ATOM 869 O O . LEU A 1 105 ? -0.661 1.262 -7.146 1.00 96.19 105 LEU A O 1
ATOM 873 N N . SER A 1 106 ? -2.417 0.876 -8.488 1.00 95.56 106 SER A N 1
ATOM 874 C CA . SER A 1 106 ? -3.160 0.045 -7.544 1.00 95.56 106 SER A CA 1
ATOM 875 C C . SER A 1 106 ? -2.559 -1.360 -7.430 1.00 95.56 106 SER A C 1
ATOM 877 O O . SER A 1 106 ? -1.793 -1.816 -8.279 1.00 95.56 106 SER A O 1
ATOM 879 N N . THR A 1 107 ? -2.955 -2.108 -6.398 1.00 96.06 107 THR A N 1
ATOM 880 C CA . THR A 1 107 ? -2.568 -3.520 -6.234 1.00 96.06 107 THR A CA 1
ATOM 881 C C . THR A 1 107 ? -2.936 -4.372 -7.451 1.00 96.06 107 THR A C 1
ATOM 883 O O . THR A 1 107 ? -2.151 -5.230 -7.856 1.00 96.06 107 THR A O 1
ATOM 886 N N . GLY A 1 108 ? -4.115 -4.142 -8.039 1.00 96.50 108 GLY A N 1
ATOM 887 C CA . GLY A 1 108 ? -4.567 -4.852 -9.236 1.00 96.50 108 GLY A CA 1
ATOM 888 C C . GLY A 1 108 ? -3.680 -4.555 -10.444 1.00 96.50 108 GLY A C 1
ATOM 889 O O . GLY A 1 108 ? -3.221 -5.479 -11.111 1.00 96.50 108 GLY A O 1
ATOM 890 N N . GLU A 1 109 ? -3.352 -3.281 -10.662 1.00 97.75 109 GLU A N 1
ATOM 891 C CA . GLU A 1 109 ? -2.474 -2.852 -11.756 1.00 97.75 109 GLU A CA 1
ATOM 892 C C . GLU A 1 109 ? -1.042 -3.368 -11.578 1.00 97.75 109 GLU A C 1
ATOM 894 O O . GLU A 1 109 ? -0.450 -3.862 -12.534 1.00 97.75 109 GLU A O 1
ATOM 899 N N . LEU A 1 110 ? -0.507 -3.359 -10.351 1.00 98.12 110 LEU A N 1
ATOM 900 C CA . LEU A 1 110 ? 0.790 -3.970 -10.043 1.00 98.12 110 LEU A CA 1
ATOM 901 C C . LEU A 1 110 ? 0.793 -5.465 -10.385 1.00 98.12 110 LEU A C 1
ATOM 903 O O . LEU A 1 110 ? 1.728 -5.946 -11.022 1.00 98.12 110 LEU A O 1
ATOM 907 N N . LYS A 1 111 ? -0.255 -6.209 -10.001 1.00 97.56 111 LYS A N 1
ATOM 908 C CA . LYS A 1 111 ? -0.386 -7.643 -10.316 1.00 97.56 111 LYS A CA 1
ATOM 909 C C . LYS A 1 111 ? -0.496 -7.883 -11.830 1.00 97.56 111 LYS A C 1
ATOM 911 O O . LYS A 1 111 ? 0.152 -8.800 -12.330 1.00 97.56 111 LYS A O 1
ATOM 916 N N . ALA A 1 112 ? -1.247 -7.051 -12.552 1.00 97.06 112 ALA A N 1
ATOM 917 C CA . ALA A 1 112 ? -1.406 -7.137 -14.007 1.00 97.06 112 ALA A CA 1
ATOM 918 C C . ALA A 1 112 ? -0.131 -6.759 -14.784 1.00 97.06 112 ALA A C 1
ATOM 920 O O . ALA A 1 112 ? 0.122 -7.292 -15.864 1.00 97.06 112 ALA A O 1
ATOM 921 N N . LEU A 1 113 ? 0.706 -5.882 -14.224 1.00 97.50 113 LEU A N 1
ATOM 922 C CA . LEU A 1 113 ? 1.978 -5.473 -14.816 1.00 97.50 113 LEU A CA 1
ATOM 923 C C . LEU A 1 113 ? 3.038 -6.589 -14.771 1.00 97.50 113 LEU A C 1
ATOM 925 O O . LEU A 1 113 ? 3.865 -6.697 -15.675 1.00 97.50 113 LEU A O 1
ATOM 929 N N . LEU A 1 114 ? 3.004 -7.458 -13.755 1.00 97.81 114 LEU A N 1
ATOM 930 C CA . LEU A 1 114 ? 3.978 -8.543 -13.577 1.00 97.81 114 LEU A CA 1
ATOM 931 C C . LEU A 1 114 ? 4.177 -9.450 -14.809 1.00 97.81 114 LEU A C 1
ATOM 933 O O . LEU A 1 114 ? 5.328 -9.605 -15.218 1.00 97.81 114 LEU A O 1
ATOM 937 N N . PRO A 1 115 ? 3.141 -10.082 -15.404 1.00 97.75 115 PRO A N 1
ATOM 938 C CA . PRO A 1 115 ? 3.333 -10.954 -16.569 1.00 97.75 115 PRO A CA 1
ATOM 939 C C . PRO A 1 115 ? 3.923 -10.209 -17.770 1.00 97.75 115 PRO A C 1
ATOM 941 O O . PRO A 1 115 ? 4.719 -10.770 -18.521 1.00 97.75 115 PRO A O 1
ATOM 944 N N . LYS A 1 116 ? 3.588 -8.926 -17.922 1.00 96.81 116 LYS A N 1
ATOM 945 C CA . LYS A 1 116 ? 4.098 -8.081 -18.999 1.00 96.81 116 LYS A CA 1
ATOM 946 C C . LYS A 1 116 ? 5.589 -7.802 -18.850 1.00 96.81 116 LYS A C 1
ATOM 948 O O . LYS A 1 116 ? 6.335 -8.022 -19.798 1.00 96.81 116 LYS A O 1
ATOM 953 N N . LEU A 1 117 ? 6.024 -7.380 -17.660 1.00 97.19 117 LEU A N 1
ATOM 954 C CA . LEU A 1 117 ? 7.444 -7.151 -17.377 1.00 97.19 117 LEU A CA 1
ATOM 955 C C . LEU A 1 117 ? 8.259 -8.439 -17.515 1.00 97.19 117 LEU A C 1
ATOM 957 O O . LEU A 1 117 ? 9.327 -8.406 -18.116 1.00 97.19 117 LEU A O 1
ATOM 961 N N . ARG A 1 118 ? 7.728 -9.580 -17.045 1.00 97.06 118 ARG A N 1
ATOM 962 C CA . ARG A 1 118 ? 8.358 -10.892 -17.272 1.00 97.06 118 ARG A CA 1
ATOM 963 C C . ARG A 1 118 ? 8.537 -11.171 -18.758 1.00 97.06 118 ARG A C 1
ATOM 965 O O . ARG A 1 118 ? 9.654 -11.399 -19.187 1.00 97.06 118 ARG A O 1
ATOM 972 N N . SER A 1 119 ? 7.476 -11.044 -19.556 1.00 97.44 119 SER A N 1
ATOM 973 C CA . SER A 1 119 ? 7.563 -11.287 -20.999 1.00 97.44 119 SER A CA 1
ATOM 974 C C . SER A 1 119 ? 8.567 -10.365 -21.700 1.00 97.44 119 SER A C 1
ATOM 976 O O . SER A 1 119 ? 9.270 -10.810 -22.602 1.00 97.44 119 SER A O 1
ATOM 978 N N . MET A 1 120 ? 8.657 -9.093 -21.300 1.00 96.25 120 MET A N 1
ATOM 979 C CA . MET A 1 120 ? 9.662 -8.169 -21.838 1.00 96.25 120 MET A CA 1
ATOM 980 C C . MET A 1 120 ? 11.080 -8.605 -21.473 1.00 96.25 120 MET A C 1
ATOM 982 O O . MET A 1 120 ? 11.939 -8.667 -22.349 1.00 96.25 120 MET A O 1
ATOM 986 N N . LYS A 1 121 ? 11.310 -8.938 -20.199 1.00 95.00 121 LYS A N 1
ATOM 987 C CA . LYS A 1 121 ? 12.592 -9.449 -19.711 1.00 95.00 121 LYS A CA 1
ATOM 988 C C . LYS A 1 121 ? 12.997 -10.733 -20.442 1.00 95.00 121 LYS A C 1
ATOM 990 O O . LYS A 1 121 ? 14.124 -10.826 -20.911 1.00 95.00 121 LYS A O 1
ATOM 995 N N . ASP A 1 122 ? 12.079 -11.686 -20.592 1.00 95.50 122 ASP A N 1
ATOM 996 C CA . ASP A 1 122 ? 12.326 -12.974 -21.256 1.00 95.50 122 ASP A CA 1
ATOM 997 C C . ASP A 1 122 ? 12.653 -12.801 -22.749 1.00 95.50 122 ASP A C 1
ATOM 999 O O . ASP A 1 122 ? 13.395 -13.589 -23.327 1.00 95.50 122 ASP A O 1
ATOM 1003 N N . LYS A 1 123 ? 12.152 -11.726 -23.371 1.00 96.06 123 LYS A N 1
ATOM 1004 C CA . LYS A 1 123 ? 12.514 -11.304 -24.735 1.00 96.06 123 LYS A CA 1
ATOM 1005 C C . LYS A 1 123 ? 13.841 -10.539 -24.807 1.00 96.06 123 LYS A C 1
ATOM 1007 O O . LYS A 1 123 ? 14.178 -10.012 -25.863 1.00 96.06 123 LYS A O 1
ATOM 1012 N N . GLY A 1 124 ? 14.579 -10.459 -23.702 1.00 92.25 124 GLY A N 1
ATOM 1013 C CA . GLY A 1 124 ? 15.885 -9.813 -23.631 1.00 92.25 124 GLY A CA 1
ATOM 1014 C C . GLY A 1 124 ? 15.833 -8.298 -23.462 1.00 92.25 124 GLY A C 1
ATOM 1015 O O . GLY A 1 124 ? 16.833 -7.636 -23.722 1.00 92.25 124 GLY A O 1
ATOM 1016 N N . TYR A 1 125 ? 14.702 -7.717 -23.038 1.00 93.38 125 TYR A N 1
ATOM 1017 C CA . TYR A 1 125 ? 14.680 -6.291 -22.719 1.00 93.38 125 TYR A CA 1
ATOM 1018 C C . TYR A 1 125 ? 15.624 -6.000 -21.548 1.00 93.38 125 TYR A C 1
ATOM 1020 O O . TYR A 1 125 ? 15.422 -6.492 -20.435 1.00 93.38 125 TYR A O 1
ATOM 1028 N N . VAL A 1 126 ? 16.601 -5.132 -21.798 1.00 90.06 126 VAL A N 1
ATOM 1029 C CA . VAL A 1 126 ? 17.487 -4.559 -20.788 1.00 90.06 126 VAL A CA 1
ATOM 1030 C C . VAL A 1 126 ? 17.446 -3.045 -20.937 1.00 90.06 126 VAL A C 1
ATOM 1032 O O . VAL A 1 126 ? 17.709 -2.498 -22.006 1.00 90.06 126 VAL A O 1
ATOM 1035 N N . HIS A 1 127 ? 17.102 -2.362 -19.855 1.00 89.00 127 HIS A N 1
ATOM 1036 C CA . HIS A 1 127 ? 17.198 -0.924 -19.743 1.00 89.00 127 HIS A CA 1
ATOM 1037 C C . HIS A 1 127 ? 18.663 -0.544 -19.543 1.00 89.00 127 HIS A C 1
ATOM 1039 O O . HIS A 1 127 ? 19.243 -0.733 -18.472 1.00 89.00 127 HIS A O 1
ATOM 1045 N N . LEU A 1 128 ? 19.261 -0.021 -20.606 1.00 80.81 128 LEU A N 1
ATOM 1046 C CA . LEU A 1 128 ? 20.567 0.609 -20.558 1.00 80.81 128 LEU A CA 1
ATOM 1047 C C . LEU A 1 128 ? 20.349 2.068 -20.150 1.00 80.81 128 LEU A C 1
ATOM 1049 O O . LEU A 1 128 ? 19.687 2.818 -20.865 1.00 80.81 128 LEU A O 1
ATOM 1053 N N . LEU A 1 129 ? 20.877 2.462 -18.991 1.00 64.12 129 LEU A N 1
ATOM 1054 C CA . LEU A 1 129 ? 20.988 3.880 -18.647 1.00 64.12 129 LEU A CA 1
ATOM 1055 C C . LEU A 1 129 ? 21.875 4.555 -19.696 1.00 64.12 129 LEU A C 1
ATOM 1057 O O . LEU A 1 129 ? 22.901 3.976 -20.053 1.00 64.12 129 LEU A O 1
ATOM 1061 N N . ASN A 1 130 ? 21.470 5.737 -20.175 1.00 52.09 130 ASN A N 1
ATOM 1062 C CA . ASN A 1 130 ? 22.190 6.557 -21.154 1.00 52.09 130 ASN A CA 1
ATOM 1063 C C . ASN A 1 130 ? 23.715 6.370 -21.068 1.00 52.09 130 ASN A C 1
ATOM 1065 O O . ASN A 1 130 ? 24.358 6.871 -20.147 1.00 52.09 130 ASN A O 1
ATOM 1069 N N . GLN A 1 131 ? 24.298 5.685 -22.055 1.00 46.28 131 GLN A N 1
ATOM 1070 C CA . GLN A 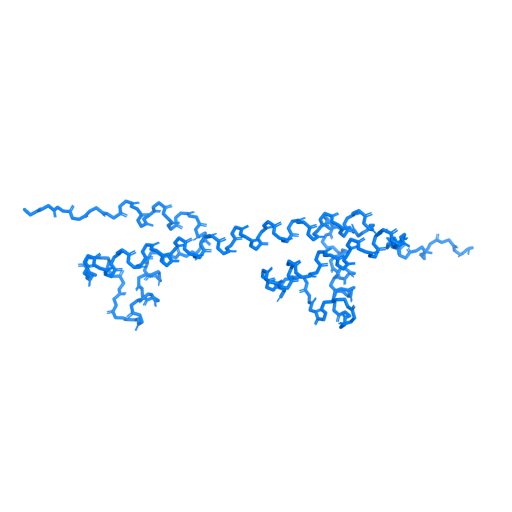1 131 ? 25.730 5.753 -22.339 1.00 46.28 131 GLN A CA 1
ATOM 1071 C C . GLN A 1 131 ? 26.037 7.057 -23.094 1.00 46.28 131 GLN A C 1
ATOM 1073 O O . GLN A 1 131 ? 26.591 7.035 -24.184 1.00 46.28 131 GLN A O 1
ATOM 1078 N N . GLU A 1 132 ? 25.679 8.212 -22.536 1.00 46.28 132 GLU A N 1
ATOM 1079 C CA . GLU A 1 132 ? 26.202 9.498 -23.013 1.00 46.28 132 GLU A CA 1
ATOM 1080 C C . GLU A 1 132 ? 27.387 9.904 -22.136 1.00 46.28 132 GLU A C 1
ATOM 1082 O O . GLU A 1 132 ? 27.299 10.800 -21.304 1.00 46.28 132 GLU A O 1
ATOM 1087 N N . SER A 1 133 ? 28.498 9.175 -22.271 1.00 44.28 133 SER A N 1
ATOM 1088 C CA . SER A 1 133 ? 29.847 9.607 -21.853 1.00 44.28 133 SER A CA 1
ATOM 1089 C C . SER A 1 133 ? 30.950 8.819 -22.576 1.00 44.28 133 SER A C 1
ATOM 1091 O O . SER A 1 133 ? 32.016 8.599 -22.015 1.00 44.28 133 SER A O 1
ATOM 1093 N N . LEU A 1 134 ? 30.705 8.354 -23.804 1.00 44.47 134 LEU A N 1
ATOM 1094 C CA . LEU A 1 134 ? 31.754 7.850 -24.698 1.00 44.47 134 LEU A CA 1
ATOM 1095 C C . LEU A 1 134 ? 31.451 8.308 -26.126 1.00 44.47 134 LEU A C 1
ATOM 1097 O O . LEU A 1 134 ? 31.127 7.511 -27.002 1.00 44.47 134 LEU A O 1
ATOM 1101 N N . VAL A 1 135 ? 31.537 9.616 -26.350 1.00 40.66 135 VAL A N 1
ATOM 1102 C CA . VAL A 1 135 ? 31.782 10.161 -27.685 1.00 40.66 135 VAL A CA 1
ATOM 1103 C C . VAL A 1 135 ? 32.919 11.167 -27.531 1.00 40.66 135 VAL A C 1
ATOM 1105 O O . VAL A 1 135 ? 32.685 12.266 -27.045 1.00 40.66 135 VAL A O 1
ATOM 1108 N N . ASN A 1 136 ? 34.120 10.678 -27.862 1.00 37.56 136 ASN A N 1
ATOM 1109 C CA . ASN A 1 136 ? 35.392 11.351 -28.174 1.00 37.56 136 ASN A CA 1
ATOM 1110 C C . ASN A 1 136 ? 35.780 12.627 -27.417 1.00 37.56 136 ASN A C 1
ATOM 1112 O O . ASN A 1 136 ? 35.205 13.697 -27.706 1.00 37.56 136 ASN A O 1
#

Organism: NCBI:txid433724

Sequence (136 aa):
MEKRSYALFYALLKNLKGYEKEDAVYDFTDGRTTHLSELSDKEYRELCNNLQGMINTNADRKRAGSRVLNLLTEMGFKTSVKEQWIEIDRFLLDKRIAGKRYRDLSTGELKALLPKLRSMKDKGYVHLLNQESLVN

Secondary structure (DSSP, 8-state):
-PPPP-HHHHHHHTTSTT--HHHHHHHHTTTS-S-GGGS-HHHHHHHHHHHHHHHHHHHHHHHHHHHHHHHHHHTT--TT-GGGHHHHHHHHHSTTTTSS-GGG--HHHHHHHHHHHHHHHHTT--------S---

Radius of gyration: 21.74 Å; chains: 1; bounding box: 58×24×62 Å

Foldseek 3Di:
DDDDDCVLVVVLVVLVPPQDQQNLLCVLVVNPGSDPVPDDPVSSVVSSVVSVVVSVQVVLLVVLLVLLVVLVVLLAQDPPDPVSLVVQQVVCCPPVQQVGRSVPDGSVSSNVNNVVSVVCVVVVRHDDDDPPPPDD